Protein AF-A0A946HS59-F1 (afdb_monomer)

Structure (mmCIF, N/CA/C/O backbone):
data_AF-A0A946HS59-F1
#
_entry.id   AF-A0A946HS59-F1
#
loop_
_atom_site.group_PDB
_atom_site.id
_atom_site.type_symbol
_atom_site.label_atom_id
_atom_site.label_alt_id
_atom_site.label_comp_id
_atom_site.label_asym_id
_atom_site.label_entity_id
_atom_site.label_seq_id
_atom_site.pdbx_PDB_ins_code
_atom_site.Cartn_x
_atom_site.Cartn_y
_atom_site.Cartn_z
_atom_site.occupancy
_atom_site.B_iso_or_equiv
_atom_site.auth_seq_id
_atom_site.auth_comp_id
_atom_site.auth_asym_id
_atom_site.auth_atom_id
_atom_site.pdbx_PDB_model_num
ATOM 1 N N . MET A 1 1 ? 14.263 -31.248 54.216 1.00 42.34 1 MET A N 1
ATOM 2 C CA . MET A 1 1 ? 15.676 -30.844 54.073 1.00 42.34 1 MET A CA 1
ATOM 3 C C . MET A 1 1 ? 15.917 -30.507 52.613 1.00 42.34 1 MET A C 1
ATOM 5 O O . MET A 1 1 ? 15.552 -31.289 51.749 1.00 42.34 1 MET A O 1
ATOM 9 N N . THR A 1 2 ? 16.392 -29.285 52.398 1.00 46.72 2 THR A N 1
ATOM 10 C CA . THR A 1 2 ? 16.808 -28.607 51.155 1.00 46.72 2 THR A CA 1
ATOM 11 C C . THR A 1 2 ? 17.956 -29.375 50.464 1.00 46.72 2 THR A C 1
ATOM 13 O O . THR A 1 2 ? 18.619 -30.151 51.140 1.00 46.72 2 THR A O 1
ATOM 16 N N . THR A 1 3 ? 18.242 -29.263 49.161 1.00 50.81 3 THR A N 1
ATOM 17 C CA . THR A 1 3 ? 18.733 -28.046 48.488 1.00 50.81 3 THR A CA 1
ATOM 18 C C . THR A 1 3 ? 18.594 -28.080 46.961 1.00 50.81 3 THR A C 1
ATOM 20 O O . THR A 1 3 ? 18.895 -29.071 46.302 1.00 50.81 3 THR A O 1
ATOM 23 N N . SER A 1 4 ? 18.210 -26.911 46.448 1.00 49.72 4 SER A N 1
ATOM 24 C CA . SER A 1 4 ? 18.310 -26.411 45.076 1.00 49.72 4 SER A CA 1
ATOM 25 C C . SER A 1 4 ? 19.765 -26.317 44.598 1.00 49.72 4 SER A C 1
ATOM 27 O O . SER A 1 4 ? 20.658 -26.081 45.412 1.00 49.72 4 SER A O 1
ATOM 29 N N . SER A 1 5 ? 20.009 -26.437 43.291 1.00 60.94 5 SER A N 1
ATOM 30 C CA . SER A 1 5 ? 21.222 -25.917 42.642 1.00 60.94 5 SER A CA 1
ATOM 31 C C . SER A 1 5 ? 20.942 -25.613 41.169 1.00 60.94 5 SER A C 1
ATOM 33 O O . SER A 1 5 ? 20.854 -26.503 40.330 1.00 60.94 5 SER A O 1
ATOM 35 N N . ASN A 1 6 ? 20.777 -24.321 40.904 1.00 54.38 6 ASN A N 1
ATOM 36 C CA . ASN A 1 6 ? 20.768 -23.682 39.595 1.00 54.38 6 ASN A CA 1
ATOM 37 C C . ASN A 1 6 ? 22.214 -23.251 39.275 1.00 54.38 6 ASN A C 1
ATOM 39 O O . ASN A 1 6 ? 22.818 -22.613 40.141 1.00 54.38 6 ASN A O 1
ATOM 43 N N . PRO A 1 7 ? 22.796 -23.533 38.098 1.00 65.44 7 PRO A N 1
ATOM 44 C CA . PRO A 1 7 ? 24.055 -22.908 37.716 1.00 65.44 7 PRO A CA 1
ATOM 45 C C . PRO A 1 7 ? 23.788 -21.536 37.075 1.00 65.44 7 PRO A C 1
ATOM 47 O O . PRO A 1 7 ? 23.471 -21.425 35.894 1.00 65.44 7 PRO A O 1
ATOM 50 N N . THR A 1 8 ? 23.927 -20.485 37.887 1.00 52.81 8 THR A N 1
ATOM 51 C CA . THR A 1 8 ? 24.240 -19.122 37.431 1.00 52.81 8 THR A CA 1
ATOM 52 C C . THR A 1 8 ? 25.623 -19.160 36.783 1.00 52.81 8 THR A C 1
ATOM 54 O O . THR A 1 8 ? 26.574 -19.615 37.418 1.00 52.81 8 THR A O 1
ATOM 57 N N . SER A 1 9 ? 25.745 -18.706 35.534 1.00 59.50 9 SER A N 1
ATOM 58 C CA . SER A 1 9 ? 27.048 -18.454 34.917 1.00 59.50 9 SER A CA 1
ATOM 59 C C . SER A 1 9 ? 27.278 -16.950 34.870 1.00 59.50 9 SER A C 1
ATOM 61 O O . SER A 1 9 ? 26.630 -16.223 34.121 1.00 59.50 9 SER A O 1
ATOM 63 N N . ASP A 1 10 ? 28.181 -16.541 35.750 1.00 55.97 10 ASP A N 1
ATOM 64 C CA . ASP A 1 10 ? 28.785 -15.227 35.925 1.00 55.97 10 ASP A CA 1
ATOM 65 C C . ASP A 1 10 ? 29.529 -14.800 34.645 1.00 55.97 10 ASP A C 1
ATOM 67 O O . ASP A 1 10 ? 30.360 -15.553 34.131 1.00 55.97 10 ASP A O 1
ATOM 71 N N . ILE A 1 11 ? 29.249 -13.603 34.127 1.00 64.00 11 ILE A N 1
ATOM 72 C CA . ILE A 1 11 ? 30.118 -12.911 33.164 1.00 64.00 11 ILE A CA 1
ATOM 73 C C . ILE A 1 11 ? 30.566 -11.623 33.863 1.00 64.00 11 ILE A C 1
ATOM 75 O O . ILE A 1 11 ? 29.708 -10.878 34.341 1.00 64.00 11 ILE A O 1
ATOM 79 N N . PRO A 1 12 ? 31.881 -11.359 33.962 1.00 56.34 12 PRO A N 1
ATOM 80 C CA . PRO A 1 12 ? 32.400 -10.306 34.819 1.00 56.34 12 PRO A CA 1
ATOM 81 C C . PRO A 1 12 ? 32.079 -8.908 34.287 1.00 56.34 12 PRO A C 1
ATOM 83 O O . PRO A 1 12 ? 32.130 -8.640 33.086 1.00 56.34 12 PRO A O 1
ATOM 86 N N . ALA A 1 13 ? 31.820 -8.007 35.233 1.00 51.28 13 ALA A N 1
ATOM 87 C CA . ALA A 1 13 ? 31.793 -6.569 35.038 1.00 51.28 13 ALA A CA 1
ATOM 88 C C . ALA A 1 13 ? 33.178 -6.049 34.615 1.00 51.28 13 ALA A C 1
ATOM 90 O O . ALA A 1 13 ? 34.180 -6.320 35.278 1.00 51.28 13 ALA A O 1
ATOM 91 N N . THR A 1 14 ? 33.221 -5.245 33.555 1.00 48.94 14 THR A N 1
ATOM 92 C CA . THR A 1 14 ? 34.335 -4.330 33.284 1.00 48.94 14 THR A CA 1
ATOM 93 C C . THR A 1 14 ? 33.801 -2.909 33.344 1.00 48.94 14 THR A C 1
ATOM 95 O O . THR A 1 14 ? 33.125 -2.446 32.427 1.00 48.94 14 THR A O 1
ATOM 98 N N . ASP A 1 15 ? 34.088 -2.263 34.465 1.00 45.16 15 ASP A N 1
ATOM 99 C CA . ASP A 1 15 ? 33.904 -0.844 34.728 1.00 45.16 15 ASP A CA 1
ATOM 100 C C . ASP A 1 15 ? 35.241 -0.136 34.450 1.00 45.16 15 ASP A C 1
ATOM 102 O O . ASP A 1 15 ? 36.274 -0.618 34.921 1.00 45.16 15 ASP A O 1
ATOM 106 N N . ALA A 1 16 ? 35.227 0.936 33.648 1.00 46.03 16 ALA A N 1
ATOM 107 C CA . ALA A 1 16 ? 36.205 2.040 33.642 1.00 46.03 16 ALA A CA 1
ATOM 108 C C . ALA A 1 16 ? 35.944 3.007 32.465 1.00 46.03 16 ALA A C 1
ATOM 110 O O . ALA A 1 16 ? 36.493 2.879 31.372 1.00 46.03 16 ALA A O 1
ATOM 111 N N . THR A 1 17 ? 35.058 3.964 32.722 1.00 47.16 17 THR A N 1
ATOM 112 C CA . THR A 1 17 ? 35.290 5.419 32.656 1.00 47.16 17 THR A CA 1
ATOM 113 C C . THR A 1 17 ? 36.430 5.960 31.773 1.00 47.16 17 THR A C 1
ATOM 115 O O . THR A 1 17 ? 37.603 5.787 32.091 1.00 47.16 17 THR A O 1
ATOM 118 N N . THR A 1 18 ? 36.079 6.820 30.810 1.00 48.34 18 THR A N 1
ATOM 119 C CA . THR A 1 18 ? 36.826 8.060 30.523 1.00 48.34 18 THR A CA 1
ATOM 120 C C . THR A 1 18 ? 35.859 9.201 30.203 1.00 48.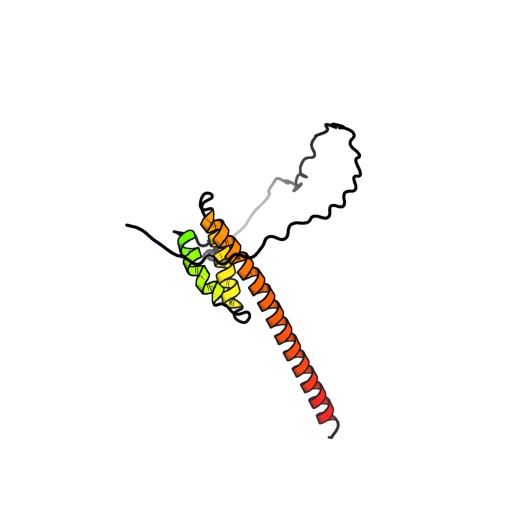34 18 THR A C 1
ATOM 122 O O . THR A 1 18 ? 35.185 9.224 29.176 1.00 48.34 18 THR A O 1
ATOM 125 N N . GLU A 1 19 ? 35.795 10.156 31.131 1.00 44.47 19 GLU A N 1
ATOM 126 C CA . GLU A 1 19 ? 35.240 11.494 30.944 1.00 44.47 19 GLU A CA 1
ATOM 127 C C . GLU A 1 19 ? 36.060 12.277 29.908 1.00 44.47 19 GLU A C 1
ATOM 129 O O . GLU A 1 19 ? 37.289 12.196 29.876 1.00 44.47 19 GLU A O 1
ATOM 134 N N . THR A 1 20 ? 35.412 13.139 29.127 1.00 40.53 20 THR A N 1
ATOM 135 C CA . THR A 1 20 ? 36.026 14.408 28.715 1.00 40.53 20 THR A CA 1
ATOM 136 C C . THR A 1 20 ? 34.943 15.480 28.681 1.00 40.53 20 THR A C 1
ATOM 138 O O . THR A 1 20 ? 34.001 15.418 27.895 1.00 40.53 20 THR A O 1
ATOM 141 N N . LYS A 1 21 ? 35.089 16.437 29.598 1.00 42.16 21 LYS A N 1
ATOM 142 C CA . LYS A 1 21 ? 34.273 17.630 29.806 1.00 42.16 21 LYS A CA 1
ATOM 143 C C . LYS A 1 21 ? 35.003 18.842 29.211 1.00 42.16 21 LYS A C 1
ATOM 145 O O . LYS A 1 21 ? 36.189 19.017 29.472 1.00 42.16 21 LYS A O 1
ATOM 150 N N . ALA A 1 22 ? 34.274 19.681 28.486 1.00 46.94 22 ALA A N 1
ATOM 151 C CA . ALA A 1 22 ? 34.505 21.119 28.303 1.00 46.94 22 ALA A CA 1
ATOM 152 C C . ALA A 1 22 ? 33.104 21.682 27.988 1.00 46.94 22 ALA A C 1
ATOM 154 O O . ALA A 1 22 ? 32.532 21.322 26.966 1.00 46.94 22 ALA A O 1
ATOM 155 N N . ASP A 1 23 ? 32.341 22.235 28.933 1.00 43.72 23 ASP A N 1
ATOM 156 C CA . ASP A 1 23 ? 32.527 23.522 29.624 1.00 43.72 23 ASP A CA 1
ATOM 157 C C . ASP A 1 23 ? 32.734 24.666 28.620 1.00 43.72 23 ASP A C 1
ATOM 159 O O . ASP A 1 23 ? 33.859 24.981 28.245 1.00 43.72 23 ASP A O 1
ATOM 163 N N . ASP A 1 24 ? 31.624 25.255 28.168 1.00 47.69 24 ASP A N 1
ATOM 164 C CA . ASP A 1 24 ? 31.592 26.690 27.910 1.00 47.69 24 ASP A CA 1
ATOM 165 C C . ASP A 1 24 ? 30.257 27.240 28.421 1.00 47.69 24 ASP A C 1
ATOM 167 O O . ASP A 1 24 ? 29.170 26.907 27.939 1.00 47.69 24 ASP A O 1
ATOM 171 N N . ALA A 1 25 ? 30.367 27.997 29.504 1.00 48.03 25 ALA A N 1
ATOM 172 C CA . ALA A 1 25 ? 29.286 28.656 30.198 1.00 48.03 25 ALA A CA 1
ATOM 173 C C . ALA A 1 25 ? 29.197 30.098 29.703 1.00 48.03 25 ALA A C 1
ATOM 175 O O . ALA A 1 25 ? 30.128 30.870 29.911 1.00 48.03 25 ALA A O 1
ATOM 176 N N . LEU A 1 26 ? 28.050 30.485 29.146 1.00 49.47 26 LEU A N 1
ATOM 177 C CA . LEU A 1 26 ? 27.589 31.871 29.165 1.00 49.47 26 LEU A CA 1
ATOM 178 C C . LEU A 1 26 ? 26.091 31.895 29.481 1.00 49.47 26 LEU A C 1
ATOM 180 O O . LEU A 1 26 ? 25.227 31.748 28.621 1.00 49.47 26 LEU A O 1
ATOM 184 N N . GLU A 1 27 ? 25.816 32.061 30.768 1.00 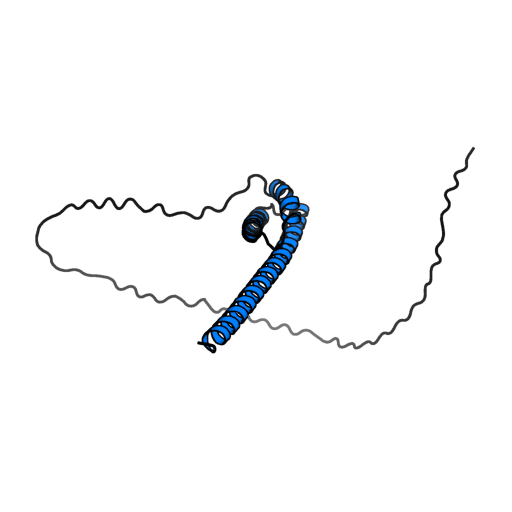45.75 27 GLU A N 1
ATOM 185 C CA . GLU A 1 27 ? 24.607 32.687 31.292 1.00 45.75 27 GLU A CA 1
ATOM 186 C C . GLU A 1 27 ? 24.693 34.201 31.022 1.00 45.75 27 GLU A C 1
ATOM 188 O O . GLU A 1 2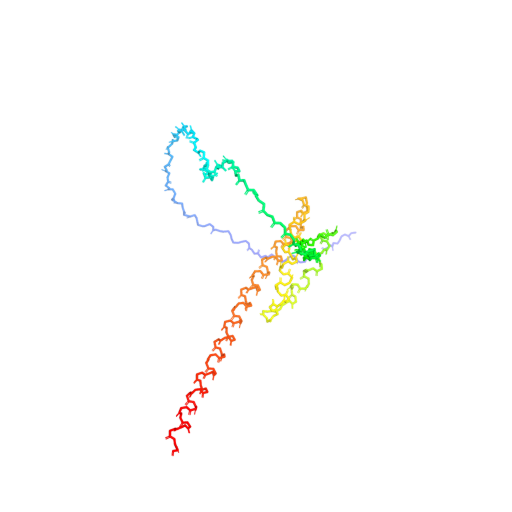7 ? 25.793 34.746 31.108 1.00 45.75 27 GLU A O 1
ATOM 193 N N . ILE A 1 28 ? 23.572 34.859 30.681 1.00 52.56 28 ILE A N 1
ATOM 194 C CA . ILE A 1 28 ? 23.140 36.195 31.163 1.00 52.56 28 ILE A CA 1
ATOM 195 C C . ILE A 1 28 ? 21.864 36.661 30.410 1.00 52.56 28 ILE A C 1
ATOM 197 O O . ILE A 1 28 ? 21.877 36.972 29.222 1.00 52.56 28 ILE A O 1
ATOM 201 N N . THR A 1 29 ? 20.776 36.684 31.191 1.00 44.69 29 THR A N 1
ATOM 202 C CA . THR A 1 29 ? 19.649 37.645 31.288 1.00 44.69 29 THR A CA 1
ATOM 203 C C . THR A 1 29 ? 18.692 37.931 30.121 1.00 44.69 29 THR A C 1
ATOM 205 O O . THR A 1 29 ? 19.009 38.634 29.168 1.00 44.69 29 THR A O 1
ATOM 208 N N . GLU A 1 30 ? 17.448 37.486 30.336 1.00 49.56 30 GLU A N 1
ATOM 209 C CA . GLU A 1 30 ? 16.201 38.275 30.384 1.00 49.56 30 GLU A CA 1
ATOM 210 C C . GLU A 1 30 ? 16.187 39.663 29.707 1.00 49.56 30 GLU A C 1
ATOM 212 O O . GLU A 1 30 ? 16.749 40.635 30.208 1.00 49.56 30 GLU A O 1
ATOM 217 N N . ALA A 1 31 ? 15.394 39.768 28.639 1.00 48.50 31 ALA A N 1
ATOM 218 C CA . ALA A 1 31 ? 14.674 40.985 28.287 1.00 48.50 31 ALA A CA 1
ATOM 219 C C . ALA A 1 31 ? 13.267 40.589 27.818 1.00 48.50 31 ALA A C 1
ATOM 221 O O . ALA A 1 31 ? 13.065 40.078 26.718 1.00 48.50 31 ALA A O 1
ATOM 222 N N . ILE A 1 32 ? 12.303 40.787 28.711 1.00 49.69 32 ILE A N 1
ATOM 223 C CA . ILE A 1 32 ? 10.893 40.966 28.380 1.00 49.69 32 ILE A CA 1
ATOM 224 C C . ILE A 1 32 ? 10.760 42.100 27.355 1.00 49.69 32 ILE A C 1
ATOM 226 O O . ILE A 1 32 ? 11.205 43.215 27.616 1.00 49.69 32 ILE A O 1
ATOM 230 N N . ASP A 1 33 ? 10.106 41.841 26.226 1.00 46.84 33 ASP A N 1
ATOM 231 C CA . ASP A 1 33 ? 9.457 42.913 25.479 1.00 46.84 33 ASP A CA 1
ATOM 232 C C . ASP A 1 33 ? 8.043 42.489 25.099 1.00 46.84 33 ASP A C 1
ATOM 234 O O . ASP A 1 33 ? 7.799 41.461 24.462 1.00 46.84 33 ASP A O 1
ATOM 238 N N . ALA A 1 34 ? 7.106 43.273 25.609 1.00 48.56 34 ALA A N 1
ATOM 239 C CA . ALA A 1 34 ? 5.684 43.113 25.453 1.00 48.56 34 ALA A CA 1
ATOM 240 C C . ALA A 1 34 ? 5.234 44.022 24.313 1.00 48.56 34 ALA A C 1
ATOM 242 O O . ALA A 1 34 ? 5.208 45.238 24.474 1.00 48.56 34 ALA A O 1
ATOM 243 N N . ALA A 1 35 ? 4.803 43.438 23.197 1.00 39.00 35 ALA A N 1
ATOM 244 C CA . ALA A 1 35 ? 3.996 44.145 22.208 1.00 39.00 35 ALA A CA 1
ATOM 245 C C . ALA A 1 35 ? 3.188 43.155 21.351 1.00 39.00 35 ALA A C 1
ATOM 247 O O . ALA A 1 35 ? 3.629 42.695 20.304 1.00 39.00 35 ALA A O 1
ATOM 248 N N . ALA A 1 36 ? 1.970 42.842 21.793 1.00 49.16 36 ALA A N 1
ATOM 249 C CA . ALA A 1 36 ? 0.841 42.759 20.864 1.00 49.16 36 ALA A CA 1
ATOM 250 C C . ALA A 1 36 ? 0.419 44.220 20.580 1.00 49.16 36 ALA A C 1
ATOM 252 O O . ALA A 1 36 ? 0.526 45.029 21.509 1.00 49.16 36 ALA A O 1
ATOM 253 N N . PRO A 1 37 ? -0.055 44.597 19.375 1.00 48.00 37 PRO A N 1
ATOM 254 C CA . PRO A 1 37 ? -1.328 44.058 18.896 1.00 48.00 37 PRO A CA 1
ATOM 255 C C . PRO A 1 37 ? -1.491 43.940 17.359 1.00 48.00 37 PRO A C 1
ATOM 257 O O . PRO A 1 37 ? -0.803 44.582 16.576 1.00 48.00 37 PRO A O 1
ATOM 260 N N . ASP A 1 38 ? -2.466 43.111 16.987 1.00 42.19 38 ASP A N 1
ATOM 261 C CA . ASP A 1 38 ? -3.519 43.410 16.005 1.00 42.19 38 ASP A CA 1
ATOM 262 C C . ASP A 1 38 ? -3.129 43.791 14.561 1.00 42.19 38 ASP A C 1
ATOM 264 O O . ASP A 1 38 ? -2.696 44.901 14.261 1.00 42.19 38 ASP A O 1
ATOM 268 N N . ALA A 1 39 ? -3.400 42.868 13.635 1.00 43.34 39 ALA A N 1
ATOM 269 C CA . ALA A 1 39 ? -3.675 43.196 12.242 1.00 43.34 39 ALA A CA 1
ATOM 270 C C . ALA A 1 39 ? -4.716 42.207 11.693 1.00 43.34 39 ALA A C 1
ATOM 272 O O . ALA A 1 39 ? -4.459 41.012 11.536 1.00 43.34 39 ALA A O 1
ATOM 273 N N . GLU A 1 40 ? -5.911 42.748 11.474 1.00 48.38 40 GLU A N 1
ATOM 274 C CA . GLU A 1 40 ? -7.128 42.128 10.954 1.00 48.38 40 GLU A CA 1
ATOM 275 C C . GLU A 1 40 ? -6.920 41.374 9.619 1.00 48.38 40 GLU A C 1
ATOM 277 O O . GLU A 1 40 ? -6.051 41.739 8.819 1.00 48.38 40 GLU A O 1
ATOM 282 N N . PRO A 1 41 ? -7.732 40.340 9.318 1.00 53.59 41 PRO A N 1
ATOM 283 C CA . PRO A 1 41 ? -7.736 39.721 7.996 1.00 53.59 41 PRO A CA 1
ATOM 284 C C . PRO A 1 41 ? -8.290 40.703 6.943 1.00 53.59 41 PRO A C 1
ATOM 286 O O . PRO A 1 41 ? -9.249 41.422 7.231 1.00 53.59 41 PRO A O 1
ATOM 289 N N . PRO A 1 42 ? -7.756 40.723 5.706 1.00 53.84 42 PRO A N 1
ATOM 290 C CA . PRO A 1 42 ? -8.264 41.604 4.661 1.00 53.84 42 PRO A CA 1
ATOM 291 C C . PRO A 1 42 ? -9.727 41.275 4.339 1.00 53.84 42 PRO A C 1
ATOM 293 O O . PRO A 1 42 ? -10.078 40.139 4.009 1.00 53.84 42 PRO A O 1
ATOM 296 N N . THR A 1 43 ? -10.579 42.293 4.441 1.00 51.06 43 THR A N 1
ATOM 297 C CA . THR A 1 43 ? -11.985 42.259 4.054 1.00 51.06 43 THR A CA 1
ATOM 298 C C . THR A 1 43 ? -12.112 42.118 2.535 1.00 51.06 43 THR A C 1
ATOM 300 O O . THR A 1 43 ? -11.463 42.814 1.756 1.00 51.06 43 THR A O 1
ATOM 303 N N . LEU A 1 44 ? -12.946 41.168 2.113 1.00 43.38 44 LEU A N 1
ATOM 304 C CA . LEU A 1 44 ? -13.322 40.948 0.721 1.00 43.38 44 LEU A CA 1
ATOM 305 C C . LEU A 1 44 ? -14.255 42.074 0.264 1.00 43.38 44 LEU A C 1
ATOM 307 O O . LEU A 1 44 ? -15.409 42.138 0.688 1.00 43.38 44 LEU A O 1
ATOM 311 N N . ASP A 1 45 ? -13.758 42.934 -0.618 1.00 44.12 45 ASP A N 1
ATOM 312 C CA . ASP A 1 45 ? -14.566 43.891 -1.367 1.00 44.12 45 ASP A CA 1
ATOM 313 C C . ASP A 1 45 ? -15.179 43.173 -2.579 1.00 44.12 45 ASP A C 1
ATOM 315 O O . ASP A 1 45 ? -14.524 42.944 -3.598 1.00 44.12 45 ASP A O 1
ATOM 319 N N . VAL A 1 46 ? -16.436 42.749 -2.448 1.00 45.09 46 VAL A N 1
ATOM 320 C CA . VAL A 1 46 ? -17.295 42.487 -3.605 1.00 45.09 46 VAL A CA 1
ATOM 321 C C . VAL A 1 46 ? -18.513 43.381 -3.463 1.00 45.09 46 VAL A C 1
ATOM 323 O O . VAL A 1 46 ? -19.413 43.151 -2.653 1.00 45.09 46 VAL A O 1
ATOM 326 N N . SER A 1 47 ? -18.467 44.438 -4.262 1.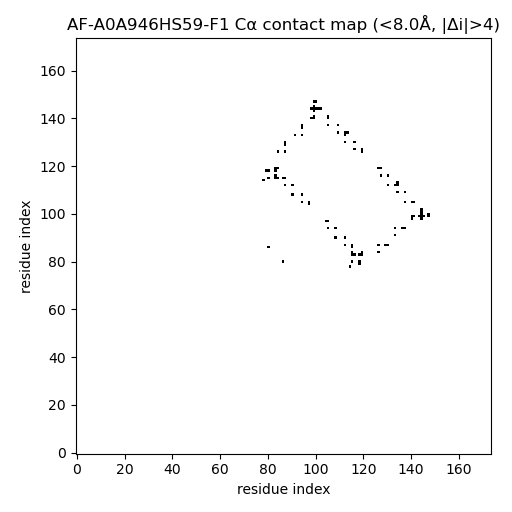00 49.25 47 SER A N 1
ATOM 327 C CA . SER A 1 47 ? -19.455 45.488 -4.429 1.00 49.25 47 SER A CA 1
ATOM 328 C C . SER A 1 47 ? -20.894 44.971 -4.456 1.00 49.25 47 SER A C 1
ATOM 330 O O . SER A 1 47 ? -21.264 44.095 -5.238 1.00 49.25 47 SER A O 1
ATOM 332 N N . THR A 1 48 ? -21.727 45.585 -3.620 1.00 46.38 48 THR A N 1
ATOM 333 C CA . THR A 1 48 ? -23.182 45.530 -3.724 1.00 46.38 48 THR A CA 1
ATOM 334 C C . THR A 1 48 ? -23.635 46.667 -4.635 1.00 46.38 48 THR A C 1
ATOM 336 O O . THR A 1 48 ? -23.561 47.830 -4.251 1.00 46.38 48 THR A O 1
ATOM 339 N N . GLU A 1 49 ? -24.133 46.351 -5.832 1.00 41.34 49 GLU A N 1
ATOM 340 C CA . GLU A 1 49 ? -24.934 47.300 -6.610 1.00 41.34 49 GLU A CA 1
ATOM 341 C C . GLU A 1 49 ? -26.380 46.809 -6.681 1.00 41.34 49 GLU A C 1
ATOM 343 O O . GLU A 1 49 ? -26.679 45.645 -6.952 1.00 41.34 49 GLU A O 1
ATOM 348 N N . LYS A 1 50 ? -27.281 47.725 -6.338 1.00 43.78 50 LYS A N 1
ATOM 349 C CA . LYS A 1 50 ? -28.692 47.521 -6.044 1.00 43.78 50 LYS A CA 1
ATOM 350 C C . LYS A 1 50 ? -29.509 48.438 -6.971 1.00 43.78 50 LYS A C 1
ATOM 352 O O . LYS A 1 50 ? -29.409 49.645 -6.802 1.00 43.78 50 LYS A O 1
ATOM 357 N N . VAL A 1 51 ? -30.423 47.837 -7.764 1.00 37.56 51 VAL A N 1
ATOM 358 C CA . VAL A 1 51 ? -31.789 48.336 -8.145 1.00 37.56 51 VAL A CA 1
ATOM 359 C C . VAL A 1 51 ? -31.786 49.436 -9.246 1.00 37.56 51 VAL A C 1
ATOM 361 O O . VAL A 1 51 ? -30.884 50.251 -9.271 1.00 37.56 51 VAL A O 1
ATOM 364 N N . VAL A 1 52 ? -32.672 49.538 -10.259 1.00 36.38 52 VAL A N 1
ATOM 365 C CA . VAL A 1 52 ? -34.134 49.338 -10.437 1.00 36.38 52 VAL A CA 1
ATOM 366 C C . VAL A 1 52 ? -34.465 49.063 -11.930 1.00 36.38 52 VAL A C 1
ATOM 368 O O . VAL A 1 52 ? -33.717 49.452 -12.817 1.00 36.38 52 VAL A O 1
ATOM 371 N N . ALA A 1 53 ? -35.628 48.437 -12.146 1.00 40.59 53 ALA A N 1
ATOM 372 C CA . ALA A 1 53 ? -36.428 48.168 -13.352 1.00 40.59 53 ALA A CA 1
ATOM 373 C C . ALA A 1 53 ? -36.566 49.253 -14.450 1.00 40.59 53 ALA A C 1
ATOM 375 O O . ALA A 1 53 ? -36.430 50.431 -14.154 1.00 40.59 53 ALA A O 1
ATOM 376 N N . GLU A 1 54 ? -37.001 48.844 -15.663 1.00 33.09 54 GLU A N 1
ATOM 377 C CA . GLU A 1 54 ? -38.332 49.190 -16.226 1.00 33.09 54 GLU A CA 1
ATOM 378 C C . GLU A 1 54 ? -38.660 48.465 -17.568 1.00 33.09 54 GLU A C 1
ATOM 380 O O . GLU A 1 54 ? -37.801 48.293 -18.426 1.00 33.09 54 GLU A O 1
ATOM 385 N N . SER A 1 55 ? -39.952 48.134 -17.737 1.00 38.69 55 SER A N 1
ATOM 386 C CA . SER A 1 55 ? -40.737 47.911 -18.976 1.00 38.69 55 SER A CA 1
ATOM 387 C C . SER A 1 55 ? -40.740 46.555 -19.723 1.00 38.69 55 SER A C 1
ATOM 389 O O . SER A 1 55 ? -39.831 46.191 -20.460 1.00 38.69 55 SER A O 1
ATOM 391 N N . ALA A 1 56 ? -41.886 45.864 -19.598 1.00 38.88 56 ALA A N 1
ATOM 392 C CA . ALA A 1 56 ? -42.449 44.819 -20.482 1.00 38.88 56 ALA A CA 1
ATOM 393 C C . ALA A 1 56 ? -43.204 45.481 -21.684 1.00 38.88 56 ALA A C 1
ATOM 395 O O . ALA A 1 56 ? -43.249 46.713 -21.676 1.00 38.88 56 ALA A O 1
ATOM 396 N N . PRO A 1 57 ? -43.868 44.794 -22.665 1.00 53.34 57 PRO A N 1
ATOM 397 C CA . PRO A 1 57 ? -44.366 43.393 -22.727 1.00 53.34 57 PRO A CA 1
ATOM 398 C C . PRO A 1 57 ? -44.066 42.658 -24.078 1.00 53.34 57 PRO A C 1
ATOM 400 O O . PRO A 1 57 ? -43.614 43.276 -25.032 1.00 53.34 57 PRO A O 1
ATOM 403 N N . THR A 1 58 ? -44.267 41.343 -24.296 1.00 33.66 58 THR A N 1
ATOM 404 C CA . THR A 1 58 ? -45.532 40.710 -24.772 1.00 33.66 58 THR A CA 1
ATOM 405 C C . THR A 1 58 ? -45.236 39.275 -25.312 1.00 33.66 58 THR A C 1
ATOM 407 O O . THR A 1 58 ? -44.493 39.139 -26.273 1.00 33.66 58 THR A O 1
ATOM 410 N N . VAL A 1 59 ? -45.868 38.247 -24.713 1.00 33.78 59 VAL A N 1
ATOM 411 C CA . VAL A 1 59 ? -46.583 37.071 -25.308 1.00 33.78 59 VAL A CA 1
ATOM 412 C C . VAL A 1 59 ? -45.853 35.832 -25.913 1.00 33.78 59 VAL A C 1
ATOM 414 O O . VAL A 1 59 ? -45.155 35.890 -26.918 1.00 33.78 59 VAL A O 1
ATOM 417 N N . THR A 1 60 ? -46.290 34.676 -25.367 1.00 35.47 60 THR A N 1
ATOM 418 C CA . THR A 1 60 ? -46.484 33.290 -25.898 1.00 35.47 60 THR A CA 1
ATOM 419 C C . THR A 1 60 ? -45.378 32.226 -25.877 1.00 35.47 60 THR A C 1
ATOM 421 O O . THR A 1 60 ? -44.352 32.392 -26.515 1.00 35.47 60 THR A O 1
ATOM 424 N N . GLN A 1 61 ? -45.775 31.069 -25.302 1.00 36.66 61 GLN A N 1
ATOM 425 C CA . GLN A 1 61 ? -45.372 29.662 -25.544 1.00 36.66 61 GLN A CA 1
ATOM 426 C C . GLN A 1 61 ? -43.875 29.319 -25.394 1.00 36.66 61 GLN A C 1
ATOM 428 O O . GLN A 1 61 ? -43.024 29.933 -26.007 1.00 36.66 61 GLN A O 1
ATOM 433 N N . ALA A 1 62 ? -43.450 28.307 -24.641 1.00 38.38 62 ALA A N 1
ATOM 434 C CA . ALA A 1 62 ? -44.089 27.046 -24.298 1.00 38.38 62 ALA A CA 1
ATOM 435 C C . ALA A 1 62 ? -43.652 26.604 -22.894 1.00 38.38 62 ALA A C 1
ATOM 437 O O . ALA A 1 62 ? -42.497 26.788 -22.509 1.00 38.38 62 ALA A O 1
ATOM 438 N N . GLU A 1 63 ? -44.571 25.987 -22.151 1.00 45.69 63 GLU A N 1
ATOM 439 C CA . GLU A 1 63 ? -44.234 25.166 -20.988 1.00 45.69 63 GLU A CA 1
ATOM 440 C C . GLU A 1 63 ? -43.416 23.960 -21.464 1.00 45.69 63 GLU A C 1
ATOM 442 O O . GLU A 1 63 ? -43.954 22.903 -21.783 1.00 45.69 63 GLU A O 1
ATOM 447 N N . SER A 1 64 ? -42.099 24.123 -21.539 1.00 42.44 64 SER A N 1
ATOM 448 C CA . SER A 1 64 ? -41.187 22.993 -21.468 1.00 42.44 64 SER A CA 1
ATOM 449 C C . SER A 1 64 ? -40.876 22.806 -19.991 1.00 42.44 64 SER A C 1
ATOM 451 O O . SER A 1 64 ? -40.002 23.467 -19.432 1.00 42.44 64 SER A O 1
ATOM 453 N N . LEU A 1 65 ? -41.653 21.948 -19.329 1.00 50.62 65 LEU A N 1
ATOM 454 C CA . LEU A 1 65 ? -41.236 21.340 -18.073 1.00 50.62 65 LEU A CA 1
ATOM 455 C C . LEU A 1 65 ? -40.030 20.449 -18.394 1.00 50.62 65 LEU A C 1
ATOM 457 O O . LEU A 1 65 ? -40.149 19.228 -18.484 1.00 50.62 65 LEU A O 1
ATOM 461 N N . GLU A 1 66 ? -38.854 21.056 -18.563 1.00 47.00 66 GLU A N 1
ATOM 462 C CA . GLU A 1 66 ? -37.617 20.387 -18.190 1.00 47.00 66 GLU A CA 1
ATOM 463 C C . GLU A 1 66 ? -37.732 20.156 -16.686 1.00 47.00 66 GLU A C 1
ATOM 465 O O . GLU A 1 66 ? -37.351 20.976 -15.850 1.00 47.00 66 GLU A O 1
ATOM 470 N N . SER A 1 67 ? -38.332 19.017 -16.338 1.00 45.78 67 SER A N 1
ATOM 471 C CA . SER A 1 67 ? -38.028 18.324 -15.103 1.00 45.78 67 SER A CA 1
ATOM 472 C C . SER A 1 67 ? -36.541 18.000 -15.185 1.00 45.78 67 SER A C 1
ATOM 474 O O . SER A 1 67 ? -36.134 16.917 -15.599 1.00 45.78 67 SER A O 1
ATOM 476 N N . SER A 1 68 ? -35.725 19.002 -14.860 1.00 50.88 68 SER A N 1
ATOM 477 C CA . SER A 1 68 ? -34.350 18.815 -14.455 1.00 50.88 68 SER A CA 1
ATOM 478 C C . SER A 1 68 ? -34.454 18.029 -13.160 1.00 50.88 68 SER A C 1
ATOM 480 O O . SER A 1 68 ? -34.614 18.586 -12.073 1.00 50.88 68 SER A O 1
ATOM 482 N N . ALA A 1 69 ? -34.536 16.704 -13.301 1.00 61.34 69 ALA A N 1
ATOM 483 C CA . ALA A 1 69 ? -34.280 15.806 -12.201 1.00 61.34 69 ALA A CA 1
ATOM 484 C C . ALA A 1 69 ? -32.923 16.258 -11.659 1.00 61.34 69 ALA A C 1
ATOM 486 O O . ALA A 1 69 ? -31.962 16.257 -12.434 1.00 61.34 69 ALA A O 1
ATOM 487 N N . PRO A 1 70 ? -32.845 16.732 -10.403 1.00 60.72 70 PRO A N 1
ATOM 488 C CA . PRO A 1 70 ? -31.570 17.145 -9.857 1.00 60.72 70 PRO A CA 1
ATOM 489 C C . PRO A 1 70 ? -30.639 15.950 -10.019 1.00 60.72 70 PRO A C 1
ATOM 491 O O . PRO A 1 70 ? -30.949 14.855 -9.536 1.00 60.72 70 PRO A O 1
ATOM 494 N N . GLU A 1 71 ? -29.550 16.133 -10.772 1.00 61.22 71 GLU A N 1
ATOM 495 C CA . GLU A 1 71 ? -28.489 15.138 -10.806 1.00 61.22 71 GLU A CA 1
ATOM 496 C C . GLU A 1 71 ? -28.186 14.792 -9.349 1.00 61.22 71 GLU A C 1
ATOM 498 O O . GLU A 1 71 ? -28.063 15.716 -8.535 1.00 61.22 71 GLU A O 1
ATOM 503 N N . PRO A 1 72 ? -28.145 13.502 -8.968 1.00 60.88 72 PRO A N 1
ATOM 504 C CA . PRO A 1 72 ? -27.887 13.150 -7.589 1.00 60.88 72 PRO A CA 1
ATOM 505 C C . PRO A 1 72 ? -26.535 13.752 -7.230 1.00 60.88 72 PRO A C 1
ATOM 507 O O . PRO A 1 72 ? -25.492 13.301 -7.712 1.00 60.88 72 PRO A O 1
ATOM 510 N N . VAL A 1 73 ? -26.571 14.802 -6.408 1.00 64.31 73 VAL A N 1
ATOM 511 C CA . VAL A 1 73 ? -25.391 15.371 -5.783 1.00 64.31 73 VAL A CA 1
ATOM 512 C C . VAL A 1 73 ? -24.801 14.205 -5.015 1.00 64.31 73 VAL A C 1
ATOM 514 O O . VAL A 1 73 ? -25.371 13.747 -4.027 1.00 64.31 73 VAL A O 1
ATOM 517 N N . ARG A 1 74 ? -23.720 13.627 -5.545 1.00 64.06 74 ARG A N 1
ATOM 518 C CA . ARG A 1 74 ? -22.991 12.562 -4.866 1.00 64.06 74 ARG A CA 1
ATOM 519 C C . ARG A 1 74 ? -22.337 13.209 -3.655 1.00 64.06 74 ARG A C 1
ATOM 521 O O . ARG A 1 74 ? -21.184 13.628 -3.727 1.00 64.06 74 ARG A O 1
ATOM 528 N N . GLU A 1 75 ? -23.089 13.355 -2.571 1.00 68.31 75 GLU A N 1
ATOM 529 C CA . GLU A 1 75 ? -22.532 13.737 -1.286 1.00 68.31 75 GLU A CA 1
ATOM 530 C C . GLU A 1 75 ? -21.438 12.718 -0.962 1.00 68.31 75 GLU A C 1
ATOM 532 O O . GLU A 1 75 ? -21.682 11.512 -0.884 1.00 68.31 75 GLU A O 1
ATOM 537 N N . LYS A 1 76 ? -20.191 13.191 -0.859 1.00 70.12 76 LYS A N 1
ATOM 538 C CA . LYS A 1 76 ? -19.071 12.367 -0.404 1.00 70.12 76 LYS A CA 1
ATOM 539 C C . LYS A 1 76 ? -19.285 12.077 1.077 1.00 70.12 76 LYS A C 1
ATOM 541 O O . LYS A 1 76 ? -18.771 12.789 1.934 1.00 70.12 76 LYS A O 1
ATOM 546 N N . THR A 1 77 ? -20.041 11.031 1.378 1.00 73.56 77 THR A N 1
ATOM 547 C CA . THR A 1 77 ? -20.173 10.528 2.741 1.00 73.56 77 THR A CA 1
ATOM 548 C C . THR A 1 77 ? -18.912 9.741 3.087 1.00 73.56 77 THR A C 1
ATOM 550 O O . THR A 1 77 ? -18.603 8.740 2.435 1.00 73.56 77 THR A O 1
ATOM 553 N N . GLN A 1 78 ? -18.154 10.204 4.081 1.00 80.75 78 GLN A N 1
ATOM 554 C CA . GLN A 1 78 ? -17.039 9.433 4.631 1.00 80.75 78 GLN A CA 1
ATOM 555 C C . GLN A 1 78 ? -17.580 8.205 5.384 1.00 80.75 78 GLN A C 1
ATOM 557 O O . GLN A 1 78 ? -18.640 8.299 6.007 1.00 80.75 78 GLN A O 1
ATOM 562 N N . PRO A 1 79 ? -16.890 7.051 5.334 1.00 87.44 79 PRO A N 1
ATOM 563 C CA . PRO A 1 79 ? -17.307 5.873 6.084 1.00 87.44 79 PRO A CA 1
ATOM 564 C C . PRO A 1 79 ? -17.160 6.126 7.588 1.00 87.44 79 PRO A C 1
ATOM 566 O O . PRO A 1 79 ? -16.120 6.605 8.034 1.00 87.44 79 PRO A O 1
ATOM 569 N N . VAL A 1 80 ? -18.178 5.769 8.369 1.00 93.00 80 VAL A N 1
ATOM 570 C CA . VAL A 1 80 ? -18.136 5.790 9.839 1.00 93.00 80 VAL A CA 1
ATOM 571 C C . VAL A 1 80 ? -18.033 4.351 10.335 1.00 93.00 80 VAL A C 1
ATOM 573 O O . VAL A 1 80 ? -18.872 3.518 9.991 1.00 93.00 80 VAL A O 1
ATOM 576 N N . TYR A 1 81 ? -17.000 4.053 11.118 1.00 94.00 81 TYR A N 1
ATOM 577 C CA . TYR A 1 81 ? -16.740 2.723 11.659 1.00 94.00 81 TYR A CA 1
ATOM 578 C C . TYR A 1 81 ? -17.388 2.582 13.034 1.00 94.00 81 TYR A C 1
ATOM 580 O O . TYR A 1 81 ? -17.184 3.415 13.914 1.00 94.00 81 TYR A O 1
ATOM 588 N N . ALA A 1 82 ? -18.161 1.510 13.221 1.00 93.12 82 ALA A N 1
ATOM 589 C CA . ALA A 1 82 ? -18.843 1.239 14.486 1.00 93.12 82 ALA A CA 1
ATOM 590 C C . ALA A 1 82 ? -17.859 0.933 15.629 1.00 93.12 82 ALA A C 1
ATOM 592 O O . ALA A 1 82 ? -18.098 1.334 16.764 1.00 93.12 82 ALA A O 1
ATOM 593 N N . ASP A 1 83 ? -16.753 0.252 15.317 1.00 95.12 83 ASP A N 1
ATOM 594 C CA . ASP A 1 83 ? -15.655 -0.022 16.246 1.00 95.12 83 ASP A CA 1
ATOM 595 C C . ASP A 1 83 ? -14.302 0.183 15.537 1.00 95.12 83 ASP A C 1
ATOM 597 O O . ASP A 1 83 ? -13.746 -0.752 14.953 1.00 95.12 83 ASP A O 1
ATOM 601 N N . PRO A 1 84 ? -13.755 1.412 15.556 1.00 95.56 84 PRO A N 1
ATOM 602 C CA . PRO A 1 84 ? -12.472 1.719 14.924 1.00 95.56 84 PRO A CA 1
ATOM 603 C C . PRO A 1 84 ? -11.309 0.858 15.454 1.00 95.56 84 PRO A C 1
ATOM 605 O O . PRO A 1 84 ? -10.370 0.552 14.716 1.00 95.56 84 PRO A O 1
ATOM 608 N N . SER A 1 85 ? -11.370 0.428 16.715 1.00 95.06 85 SER A N 1
ATOM 609 C CA . SER A 1 85 ? -10.326 -0.371 17.361 1.00 95.06 85 SER A CA 1
ATOM 610 C C . SER A 1 85 ? -10.301 -1.811 16.844 1.00 95.06 85 SER A C 1
ATOM 612 O O . SER A 1 85 ? -9.232 -2.353 16.533 1.00 95.06 85 SER A O 1
ATOM 614 N N . ALA A 1 86 ? -11.472 -2.432 16.685 1.00 95.94 86 ALA A N 1
ATOM 615 C CA . ALA A 1 86 ? -11.583 -3.749 16.058 1.00 95.94 86 ALA A CA 1
ATOM 616 C C . ALA A 1 86 ? -11.113 -3.712 14.595 1.00 95.94 86 ALA A C 1
ATOM 618 O O . ALA A 1 86 ? -10.381 -4.598 14.145 1.00 95.94 86 ALA A O 1
ATOM 619 N N . GLU A 1 87 ? -11.460 -2.647 13.873 1.00 97.19 87 GLU A N 1
ATOM 620 C CA . GLU A 1 87 ? -11.072 -2.453 12.476 1.00 97.19 87 GLU A CA 1
ATOM 621 C C . GLU A 1 87 ? -9.550 -2.345 12.294 1.00 97.19 87 GLU A C 1
ATOM 623 O O . GLU A 1 87 ? -8.998 -2.937 11.363 1.00 97.19 87 GLU A O 1
ATOM 628 N N . LEU A 1 88 ? -8.832 -1.687 13.216 1.00 96.62 88 LEU A N 1
ATOM 629 C CA . LEU A 1 88 ? -7.361 -1.699 13.217 1.00 96.62 88 LEU A CA 1
ATOM 630 C C . LEU A 1 88 ? -6.779 -3.111 13.332 1.00 96.62 88 LEU A C 1
ATOM 632 O O . LEU A 1 88 ? -5.748 -3.408 12.728 1.00 96.62 88 LEU A O 1
ATOM 636 N N . SER A 1 89 ? -7.417 -3.980 14.113 1.00 96.44 89 SER A N 1
ATOM 637 C CA . SER A 1 89 ? -6.954 -5.358 14.297 1.00 96.44 89 SER A CA 1
ATOM 638 C C . SER A 1 89 ? -7.206 -6.230 13.070 1.00 96.44 89 SER A C 1
ATOM 640 O O . SER A 1 89 ? -6.431 -7.143 12.810 1.00 96.44 89 SER A O 1
ATOM 642 N N . ILE A 1 90 ? -8.228 -5.908 12.274 1.00 97.50 90 ILE A N 1
ATOM 643 C CA . ILE A 1 90 ? -8.443 -6.514 10.955 1.00 97.50 90 ILE A CA 1
ATOM 644 C C . ILE A 1 90 ? -7.399 -6.001 9.955 1.00 97.50 90 ILE A C 1
ATOM 646 O O . ILE A 1 90 ? -6.894 -6.773 9.141 1.00 97.50 90 ILE A O 1
ATOM 650 N N . LEU A 1 91 ? -7.067 -4.705 10.002 1.00 97.62 91 LEU A N 1
ATOM 651 C CA . LEU A 1 91 ? -6.109 -4.099 9.078 1.00 97.62 91 LEU A CA 1
ATOM 652 C C . LEU A 1 91 ? -4.681 -4.601 9.261 1.00 97.62 91 LEU A C 1
ATOM 654 O O . LEU A 1 91 ? -3.983 -4.771 8.270 1.00 97.62 91 LEU A O 1
ATOM 658 N N . GLU A 1 92 ? -4.236 -4.824 10.493 1.00 97.44 92 GLU A N 1
ATOM 659 C CA . GLU A 1 92 ? -2.856 -5.214 10.790 1.00 97.44 92 GLU A CA 1
ATOM 660 C C . GLU A 1 92 ? -2.329 -6.386 9.936 1.00 97.44 92 GLU A C 1
ATOM 662 O O . GLU A 1 92 ? -1.352 -6.180 9.209 1.00 97.44 92 GLU A O 1
ATOM 667 N N . PRO A 1 93 ? -2.956 -7.579 9.933 1.00 98.00 93 PRO A N 1
ATOM 668 C CA . PRO A 1 93 ? -2.475 -8.693 9.119 1.00 98.00 93 PRO A CA 1
ATOM 669 C C . PRO A 1 93 ? -2.606 -8.425 7.614 1.00 98.00 93 PRO A C 1
ATOM 671 O O . PRO A 1 93 ? -1.791 -8.912 6.834 1.00 98.00 93 PRO A O 1
ATOM 674 N N . LEU A 1 94 ? -3.602 -7.637 7.190 1.00 98.19 94 LEU A N 1
ATOM 675 C CA . LEU A 1 94 ? -3.769 -7.276 5.782 1.00 98.19 94 LEU A CA 1
ATOM 676 C C . LEU A 1 94 ? -2.618 -6.393 5.304 1.00 98.19 94 LEU A C 1
ATOM 678 O O . LEU A 1 94 ? -2.068 -6.651 4.241 1.00 98.19 94 LEU A O 1
ATOM 682 N N . ILE A 1 95 ? -2.231 -5.394 6.100 1.00 97.69 95 ILE A N 1
ATOM 683 C CA . ILE A 1 95 ? -1.124 -4.483 5.794 1.00 97.69 95 ILE A CA 1
ATOM 684 C C . ILE A 1 95 ? 0.209 -5.236 5.802 1.00 97.69 95 ILE A C 1
ATOM 686 O O . ILE A 1 95 ? 1.009 -5.049 4.890 1.00 97.69 95 ILE A O 1
ATOM 690 N N . GLN A 1 96 ? 0.432 -6.120 6.779 1.00 96.81 96 GLN A N 1
ATOM 691 C CA . GLN A 1 96 ? 1.655 -6.929 6.861 1.00 96.81 96 GLN A CA 1
ATOM 692 C C . GLN A 1 96 ? 1.829 -7.892 5.676 1.00 96.81 96 GLN A C 1
ATOM 694 O O . GLN A 1 96 ? 2.955 -8.233 5.327 1.00 96.81 96 GLN A O 1
ATOM 699 N N . ALA A 1 97 ? 0.732 -8.330 5.053 1.00 97.81 97 ALA A N 1
ATOM 700 C CA . ALA A 1 97 ? 0.765 -9.220 3.894 1.00 97.81 97 ALA A CA 1
ATOM 701 C C . ALA A 1 97 ? 0.944 -8.488 2.552 1.00 97.81 97 ALA A C 1
ATOM 703 O O . ALA A 1 97 ? 1.131 -9.146 1.524 1.00 97.81 97 ALA A O 1
ATOM 704 N N . LEU A 1 98 ? 0.853 -7.154 2.527 1.00 97.88 98 LEU A N 1
ATOM 705 C CA . LEU A 1 98 ? 0.962 -6.400 1.284 1.00 97.88 98 LEU A CA 1
ATOM 706 C C . LEU A 1 98 ? 2.379 -6.429 0.719 1.00 97.88 98 LEU A C 1
ATOM 708 O O . LEU A 1 98 ? 3.383 -6.427 1.427 1.00 97.88 98 LEU A O 1
ATOM 712 N N . THR A 1 99 ? 2.439 -6.357 -0.604 1.00 97.75 99 THR A N 1
ATOM 713 C CA . THR A 1 99 ? 3.677 -6.220 -1.361 1.00 97.75 99 THR A CA 1
ATOM 714 C C . THR A 1 99 ? 3.691 -4.909 -2.144 1.00 97.75 99 THR A C 1
ATOM 716 O O . THR A 1 99 ? 2.630 -4.422 -2.550 1.00 97.75 99 THR A O 1
ATOM 719 N N . PRO A 1 100 ? 4.877 -4.370 -2.481 1.00 97.50 100 PRO A N 1
ATOM 720 C 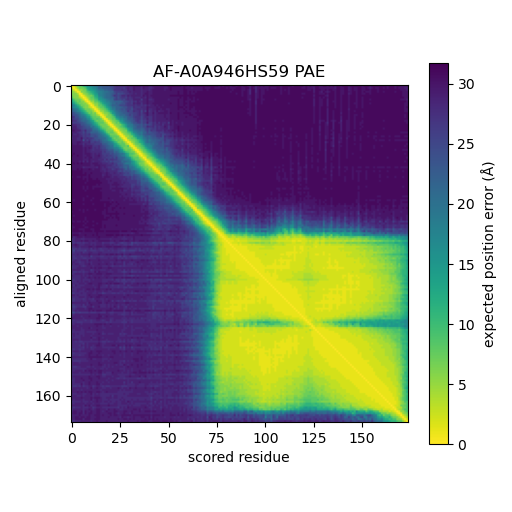CA . PRO A 1 100 ? 5.003 -3.140 -3.265 1.00 97.50 100 PRO A CA 1
ATOM 721 C C . PRO A 1 100 ? 4.377 -3.181 -4.664 1.00 97.50 100 PRO A C 1
ATOM 723 O O . PRO A 1 100 ? 4.363 -2.164 -5.342 1.00 97.50 100 PRO A O 1
ATOM 726 N N . LYS A 1 101 ? 3.880 -4.326 -5.145 1.00 97.88 101 LYS A N 1
ATOM 727 C CA . LYS A 1 101 ? 3.234 -4.445 -6.464 1.00 97.88 101 LYS A CA 1
ATOM 728 C C . LYS A 1 101 ? 1.726 -4.173 -6.422 1.00 97.88 101 LYS A C 1
ATOM 730 O O . LYS A 1 101 ? 1.111 -3.978 -7.464 1.00 97.88 101 LYS A O 1
ATOM 735 N N . GLN A 1 102 ? 1.130 -4.170 -5.233 1.00 98.06 102 GLN A N 1
ATOM 736 C CA . GLN A 1 102 ? -0.319 -4.132 -5.021 1.00 98.06 102 GLN A CA 1
ATOM 737 C C . GLN A 1 102 ? -0.827 -2.695 -4.828 1.00 98.06 102 GLN A C 1
ATOM 739 O O . GLN A 1 102 ? -1.344 -2.336 -3.774 1.00 98.06 102 GLN A O 1
ATOM 744 N N . THR A 1 103 ? -0.635 -1.836 -5.836 1.00 97.50 103 THR A N 1
ATOM 745 C CA . THR A 1 103 ? -0.933 -0.391 -5.750 1.00 97.50 103 THR A CA 1
ATOM 746 C C . THR A 1 103 ? -2.373 -0.100 -5.317 1.00 97.50 103 THR A C 1
ATOM 748 O O . THR A 1 103 ? -2.615 0.792 -4.504 1.00 97.50 103 THR A O 1
ATOM 751 N N . THR A 1 104 ? -3.344 -0.844 -5.849 1.00 97.81 104 THR A N 1
ATOM 752 C CA . THR A 1 104 ? -4.765 -0.642 -5.539 1.00 97.81 104 THR A CA 1
ATOM 753 C C . THR A 1 104 ? -5.057 -0.956 -4.077 1.00 97.81 104 THR A C 1
ATOM 755 O O . THR A 1 104 ? -5.698 -0.166 -3.383 1.00 97.81 104 THR A O 1
ATOM 758 N N . GLU A 1 105 ? -4.545 -2.082 -3.588 1.00 98.25 105 GLU A N 1
ATOM 759 C CA . GLU A 1 105 ? -4.736 -2.538 -2.219 1.00 98.25 105 GLU A CA 1
ATOM 760 C C . GLU A 1 105 ? -4.044 -1.593 -1.235 1.00 98.25 105 GLU A C 1
ATOM 762 O O . GLU A 1 105 ? -4.684 -1.168 -0.275 1.00 98.25 105 GLU A O 1
ATOM 767 N N . ILE A 1 106 ? -2.804 -1.180 -1.525 1.00 98.31 106 ILE A N 1
ATOM 768 C CA . ILE A 1 106 ? -2.056 -0.179 -0.747 1.00 98.31 106 ILE A CA 1
ATOM 769 C C . ILE A 1 106 ? -2.882 1.099 -0.582 1.00 98.31 106 ILE A C 1
ATOM 771 O O . ILE A 1 106 ? -3.093 1.561 0.537 1.00 98.31 106 ILE A O 1
ATOM 775 N N . ASN A 1 107 ? -3.418 1.642 -1.678 1.00 97.44 107 ASN A N 1
ATOM 776 C CA . ASN A 1 107 ? -4.220 2.865 -1.630 1.00 97.44 107 ASN A CA 1
ATOM 777 C C . ASN A 1 107 ? -5.523 2.669 -0.847 1.00 97.44 107 ASN A C 1
ATOM 779 O O . ASN A 1 107 ? -5.897 3.508 -0.026 1.00 97.44 107 ASN A O 1
ATOM 783 N N . SER A 1 108 ? -6.222 1.557 -1.077 1.00 97.31 108 SER A N 1
ATOM 784 C CA . SER A 1 108 ? -7.491 1.276 -0.403 1.00 97.31 108 SER A CA 1
ATOM 785 C C . SER A 1 108 ? -7.320 1.087 1.110 1.00 97.31 108 SER A C 1
ATOM 787 O O . SER A 1 108 ? -8.065 1.678 1.895 1.00 97.31 108 SER A O 1
ATOM 789 N N . LEU A 1 109 ? -6.304 0.327 1.532 1.00 97.88 109 LEU A N 1
ATOM 790 C CA . LEU A 1 109 ? -6.018 0.050 2.936 1.00 97.88 109 LEU A CA 1
ATOM 791 C C . LEU A 1 109 ? -5.390 1.261 3.624 1.00 97.88 109 LEU A C 1
ATOM 793 O O . LEU A 1 109 ? -5.730 1.531 4.772 1.00 97.88 109 LEU A O 1
ATOM 797 N N . GLY A 1 110 ? -4.557 2.036 2.924 1.00 97.31 110 GLY A N 1
ATOM 798 C CA . GLY A 1 110 ? -4.032 3.307 3.420 1.00 97.31 110 GLY A CA 1
ATOM 799 C C . GLY A 1 110 ? -5.140 4.321 3.704 1.00 97.31 110 GLY A C 1
ATOM 800 O O . GLY A 1 110 ? -5.176 4.905 4.787 1.00 97.31 110 GLY A O 1
ATOM 801 N N . ASN A 1 111 ? -6.105 4.465 2.789 1.00 97.06 111 ASN A N 1
ATOM 802 C CA . ASN A 1 111 ? -7.274 5.321 3.003 1.00 97.06 111 ASN A CA 1
ATOM 803 C C . ASN A 1 111 ? -8.124 4.828 4.181 1.00 97.06 111 ASN A C 1
ATOM 805 O O . ASN A 1 111 ? -8.465 5.610 5.066 1.00 97.06 111 ASN A O 1
ATOM 809 N N . ARG A 1 112 ? -8.422 3.524 4.231 1.00 97.31 112 ARG A N 1
ATOM 810 C CA . ARG A 1 112 ? -9.187 2.920 5.331 1.00 97.31 112 ARG A CA 1
ATOM 811 C C . ARG A 1 112 ? -8.505 3.134 6.683 1.00 97.31 112 ARG A C 1
ATOM 813 O O . ARG A 1 112 ? -9.167 3.547 7.630 1.00 97.31 112 ARG A O 1
ATOM 820 N N . LEU A 1 113 ? -7.191 2.925 6.761 1.00 97.62 113 LEU A N 1
ATOM 821 C CA . LEU A 1 113 ? -6.396 3.180 7.961 1.00 97.62 113 LEU A CA 1
ATOM 822 C C . LEU A 1 113 ? -6.446 4.654 8.375 1.00 97.62 113 LEU A C 1
ATOM 824 O O . LEU A 1 113 ? -6.595 4.956 9.558 1.00 97.62 113 LEU A O 1
ATOM 828 N N . GLY A 1 114 ? -6.326 5.569 7.411 1.00 96.69 114 GLY A N 1
ATOM 829 C CA . GLY A 1 114 ? -6.430 7.006 7.650 1.00 96.69 114 GLY A CA 1
ATOM 830 C C . GLY A 1 114 ? -7.770 7.397 8.272 1.00 96.69 114 GLY A C 1
ATOM 831 O O . GLY A 1 114 ? -7.788 8.141 9.249 1.00 96.69 114 GLY A O 1
ATOM 832 N N . GLU A 1 115 ? -8.876 6.858 7.758 1.00 97.06 115 GLU A N 1
ATOM 833 C CA . GLU A 1 115 ? -10.213 7.124 8.301 1.00 97.06 115 GLU 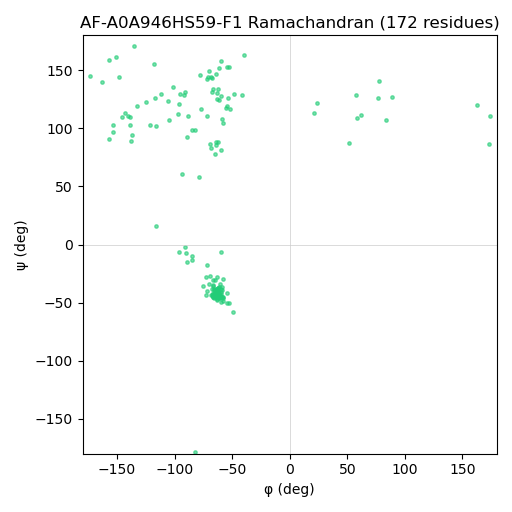A CA 1
ATOM 834 C C . GLU A 1 115 ? -10.421 6.513 9.690 1.00 97.06 115 GLU A C 1
ATOM 836 O O . GLU A 1 115 ? -10.902 7.198 10.591 1.00 97.06 115 GLU A O 1
ATOM 841 N N . ILE A 1 116 ? -9.990 5.267 9.907 1.00 96.88 116 ILE A N 1
ATOM 842 C CA . ILE A 1 116 ? -10.074 4.614 11.221 1.00 96.88 116 ILE A CA 1
ATOM 843 C C . ILE A 1 116 ? -9.298 5.413 12.274 1.00 96.88 116 ILE A C 1
ATOM 845 O O . ILE A 1 116 ? -9.822 5.684 13.351 1.00 96.88 116 ILE A O 1
ATOM 849 N N . ARG A 1 117 ? -8.079 5.867 11.952 1.00 96.31 117 ARG A N 1
ATOM 850 C CA . ARG A 1 117 ? -7.247 6.656 12.877 1.00 96.31 117 ARG A CA 1
ATOM 851 C C . ARG A 1 117 ? -7.897 7.972 13.302 1.00 96.31 117 ARG A C 1
ATOM 853 O O . ARG A 1 117 ? -7.696 8.386 14.439 1.00 96.31 117 ARG A O 1
ATOM 860 N N . LYS A 1 118 ? -8.670 8.621 12.423 1.00 95.44 118 LYS A N 1
ATOM 861 C CA . LYS A 1 118 ? -9.415 9.851 12.753 1.00 95.44 118 LYS A CA 1
ATOM 862 C C . LYS A 1 118 ? -10.573 9.595 13.719 1.00 95.44 118 LYS A C 1
ATOM 864 O O . LYS A 1 118 ? -10.966 10.509 14.433 1.00 95.44 118 LYS A O 1
ATOM 869 N N . GLN A 1 119 ? -11.126 8.384 13.708 1.00 95.38 119 GLN A N 1
ATOM 870 C CA . GLN A 1 119 ? -12.318 8.010 14.473 1.00 95.38 119 GLN A CA 1
ATOM 871 C C . GLN A 1 119 ? -11.991 7.330 15.810 1.00 95.38 119 GLN A C 1
ATOM 873 O O . GLN A 1 119 ? -12.899 7.085 16.600 1.00 95.38 119 GLN A O 1
ATOM 878 N N . LEU A 1 120 ? -10.715 7.032 16.087 1.00 95.19 120 LEU A N 1
ATOM 879 C CA . LEU A 1 120 ? -10.301 6.455 17.367 1.00 95.19 120 LEU A C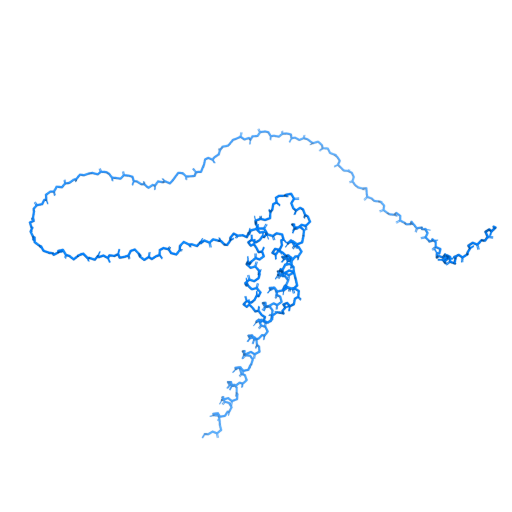A 1
ATOM 880 C C . LEU A 1 120 ? -10.608 7.410 18.537 1.00 95.19 120 LEU A C 1
ATOM 882 O O . LEU A 1 120 ? -10.250 8.592 18.457 1.00 95.19 120 LEU A O 1
ATOM 886 N N . PRO A 1 121 ? -11.191 6.907 19.645 1.00 92.19 121 PRO A N 1
ATOM 887 C CA . PRO A 1 121 ? -11.403 7.688 20.862 1.00 92.19 121 PRO A CA 1
ATOM 888 C C . PRO A 1 121 ? -10.106 8.310 21.382 1.00 92.19 121 PRO A C 1
ATOM 890 O O . PRO A 1 121 ? -9.010 7.776 21.178 1.00 92.19 121 PRO A O 1
ATOM 893 N N . ALA A 1 122 ? -10.202 9.439 22.086 1.00 90.06 122 ALA A N 1
ATOM 894 C CA . ALA A 1 122 ? -9.014 10.137 22.558 1.00 90.06 122 ALA A CA 1
ATOM 895 C C . ALA A 1 122 ? -8.214 9.305 23.582 1.00 90.06 122 ALA A C 1
ATOM 897 O O . ALA A 1 122 ? -6.984 9.379 23.604 1.00 90.06 122 ALA A O 1
ATOM 898 N N . GLU A 1 123 ? -8.935 8.482 24.335 1.00 89.50 123 GLU A N 1
ATOM 899 C CA . GLU A 1 123 ? -8.563 7.653 25.475 1.00 89.50 123 GLU A CA 1
ATOM 900 C C . GLU A 1 123 ? -7.981 6.294 25.050 1.00 89.50 123 GLU A C 1
ATOM 902 O O . GLU A 1 123 ? -7.361 5.604 25.857 1.00 89.50 123 GLU A O 1
ATOM 907 N N . ALA A 1 124 ? -8.141 5.923 23.775 1.00 89.50 124 ALA A N 1
ATOM 908 C CA . ALA A 1 124 ? -7.652 4.682 23.176 1.00 89.50 124 ALA A CA 1
ATOM 909 C C . ALA A 1 124 ? -6.145 4.769 22.849 1.00 89.50 124 ALA A C 1
ATOM 911 O O . ALA A 1 124 ? -5.727 4.691 21.692 1.00 89.50 124 ALA A O 1
ATOM 912 N N . SER A 1 125 ? -5.313 5.028 23.867 1.00 90.00 125 SER A N 1
ATOM 913 C CA . SER A 1 125 ? -3.857 5.189 23.710 1.00 90.00 125 SER A CA 1
ATOM 914 C C . SER A 1 125 ? -3.176 4.004 23.005 1.00 90.00 125 SER A C 1
ATOM 916 O O . SER A 1 125 ? -2.457 4.253 22.034 1.00 90.00 125 SER A O 1
ATOM 918 N N . PRO A 1 126 ? -3.395 2.732 23.407 1.00 94.31 126 PRO A N 1
ATOM 919 C CA . PRO A 1 126 ? -2.710 1.619 22.751 1.00 94.31 126 PRO A CA 1
ATOM 920 C C . PRO A 1 126 ? -3.164 1.437 21.295 1.00 94.31 126 PRO A C 1
ATOM 922 O O . PRO A 1 126 ? -2.354 1.134 20.419 1.00 94.31 126 PRO A O 1
ATOM 925 N N . GLU A 1 127 ? -4.436 1.686 20.984 1.00 95.75 127 GLU A N 1
ATOM 926 C CA . GLU A 1 127 ? -4.944 1.614 19.615 1.00 95.75 127 GLU A CA 1
ATOM 927 C C . GLU A 1 127 ? -4.412 2.752 18.742 1.00 95.75 127 GLU A C 1
ATOM 929 O O . GLU A 1 127 ? -4.133 2.546 17.560 1.00 95.75 127 GLU A O 1
ATOM 934 N N . LYS A 1 128 ? -4.203 3.943 19.310 1.00 96.25 128 LYS A N 1
ATOM 935 C CA . LYS A 1 128 ? -3.544 5.051 18.609 1.00 96.25 128 LYS A CA 1
ATOM 936 C C . LYS A 1 128 ? -2.092 4.735 18.273 1.00 96.25 128 LYS A C 1
ATOM 938 O O . LYS A 1 128 ? -1.670 5.006 17.148 1.00 96.25 128 LYS A O 1
ATOM 943 N N . GLU A 1 129 ? -1.347 4.142 19.202 1.00 96.56 129 GLU A N 1
ATOM 944 C CA . GLU A 1 129 ? 0.026 3.686 18.957 1.00 96.56 129 GLU A CA 1
ATOM 945 C C . GLU A 1 129 ? 0.065 2.623 17.856 1.00 96.56 129 GLU A C 1
ATOM 947 O O . GLU A 1 129 ? 0.828 2.751 16.895 1.00 96.56 129 GLU A O 1
ATOM 952 N N . LYS A 1 130 ? -0.833 1.632 17.922 1.00 96.75 130 LYS A N 1
ATOM 953 C CA . LYS A 1 130 ? -1.000 0.622 16.869 1.00 96.75 130 LYS A CA 1
ATOM 954 C C . LYS A 1 130 ? -1.326 1.258 15.517 1.00 96.75 130 LYS A C 1
ATOM 956 O O . LYS A 1 130 ? -0.686 0.953 14.513 1.00 96.75 130 LYS A O 1
ATOM 961 N N . GLY A 1 131 ? -2.291 2.175 15.480 1.00 97.00 131 GLY A N 1
ATOM 962 C CA . GLY A 1 131 ? -2.668 2.901 14.270 1.00 97.00 131 GLY A CA 1
ATOM 963 C C . GLY A 1 131 ? -1.507 3.712 13.690 1.00 97.00 131 GLY A C 1
ATOM 964 O O . GLY A 1 131 ? -1.328 3.747 12.472 1.00 97.00 131 GLY A O 1
ATOM 965 N N . GLN A 1 132 ? -0.684 4.329 14.541 1.00 97.62 132 GLN A N 1
ATOM 966 C CA . GLN A 1 132 ? 0.519 5.044 14.121 1.00 97.62 132 GLN A CA 1
AT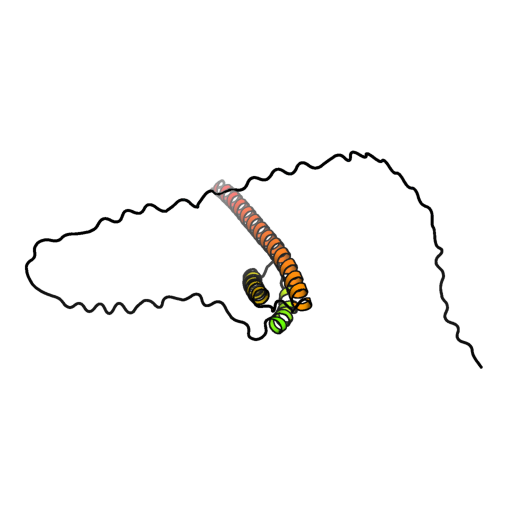OM 967 C C . GLN A 1 132 ? 1.573 4.099 13.534 1.00 97.62 132 GLN A C 1
ATOM 969 O O . GLN A 1 132 ? 2.119 4.398 12.474 1.00 97.62 132 GLN A O 1
ATOM 974 N N . ALA A 1 133 ? 1.832 2.958 14.176 1.00 97.88 133 ALA A N 1
ATOM 975 C CA . ALA A 1 133 ? 2.777 1.960 13.681 1.00 97.88 133 ALA A CA 1
ATOM 976 C C . ALA A 1 133 ? 2.360 1.420 12.302 1.00 97.88 133 ALA A C 1
ATOM 978 O O . ALA A 1 133 ? 3.166 1.404 11.370 1.00 97.88 133 ALA A O 1
ATOM 979 N N . LEU A 1 134 ? 1.077 1.073 12.138 1.00 98.25 134 LEU A N 1
ATOM 980 C CA . LEU A 1 134 ? 0.525 0.641 10.850 1.00 98.25 134 LEU A CA 1
ATOM 981 C C . LEU A 1 134 ? 0.624 1.734 9.781 1.00 98.25 134 LEU A C 1
ATOM 983 O O . LEU A 1 134 ? 0.878 1.437 8.616 1.00 98.25 134 LEU A O 1
ATOM 987 N N . HIS A 1 135 ? 0.448 3.001 10.160 1.00 98.25 135 HIS A N 1
ATOM 988 C CA . HIS A 1 135 ? 0.569 4.113 9.222 1.00 98.25 135 HIS A CA 1
ATOM 989 C C . HIS A 1 135 ? 2.010 4.288 8.746 1.00 98.25 135 HIS A C 1
ATOM 991 O O . HIS A 1 135 ? 2.235 4.461 7.552 1.00 98.25 135 HIS A O 1
ATOM 997 N N . THR A 1 136 ? 2.986 4.199 9.650 1.00 98.31 136 THR A N 1
ATOM 998 C CA . THR A 1 136 ? 4.408 4.228 9.284 1.00 98.31 136 THR A CA 1
ATOM 999 C C . THR A 1 136 ? 4.748 3.098 8.312 1.00 98.31 136 THR A C 1
ATOM 1001 O O . THR A 1 136 ? 5.349 3.363 7.273 1.00 98.31 136 THR A O 1
ATOM 1004 N N . ALA A 1 137 ? 4.288 1.872 8.586 1.00 98.06 137 ALA A N 1
ATOM 1005 C CA . ALA A 1 137 ? 4.474 0.739 7.680 1.00 98.06 137 ALA A CA 1
ATOM 1006 C C . ALA A 1 137 ? 3.841 0.989 6.297 1.00 98.06 137 ALA A C 1
ATOM 1008 O O . ALA A 1 137 ? 4.449 0.697 5.270 1.00 98.06 137 ALA A O 1
ATOM 1009 N N . MET A 1 138 ? 2.647 1.590 6.250 1.00 98.25 138 MET A N 1
ATOM 1010 C CA . MET A 1 138 ? 1.983 1.939 4.990 1.00 98.25 138 MET A CA 1
ATOM 1011 C C . MET A 1 138 ? 2.744 3.010 4.195 1.00 98.25 138 MET A C 1
ATOM 1013 O O . MET A 1 138 ? 2.821 2.928 2.972 1.00 98.25 138 MET A O 1
ATOM 1017 N N . VAL A 1 139 ? 3.321 4.011 4.867 1.00 98.31 139 VAL A N 1
ATOM 1018 C CA . VAL A 1 139 ? 4.140 5.048 4.216 1.00 98.31 139 VAL A CA 1
ATOM 1019 C C . VAL A 1 139 ? 5.407 4.445 3.615 1.00 98.31 139 VAL A C 1
ATOM 1021 O O . VAL A 1 139 ? 5.759 4.767 2.480 1.00 98.31 139 VAL A O 1
ATOM 1024 N N . GLU A 1 140 ? 6.071 3.547 4.339 1.00 98.19 140 GLU A N 1
ATOM 1025 C CA . GLU A 1 140 ? 7.230 2.830 3.810 1.00 98.19 140 GLU A CA 1
ATOM 1026 C C . GLU A 1 140 ? 6.846 1.984 2.590 1.00 98.19 140 GLU A C 1
ATOM 1028 O O . GLU A 1 140 ? 7.497 2.049 1.547 1.00 98.19 140 GLU A O 1
ATOM 1033 N N . LEU A 1 141 ? 5.733 1.259 2.679 1.00 98.25 141 LEU A N 1
ATOM 1034 C CA . LEU A 1 141 ? 5.218 0.455 1.580 1.00 98.25 141 LEU A CA 1
ATOM 1035 C C . LEU A 1 141 ? 4.842 1.303 0.352 1.00 98.25 141 LEU A C 1
ATOM 1037 O O . LEU A 1 141 ? 5.107 0.891 -0.776 1.00 98.25 141 LEU A O 1
ATOM 1041 N N . LEU A 1 142 ? 4.283 2.501 0.548 1.00 98.06 142 LEU A N 1
ATOM 1042 C CA . LEU A 1 142 ? 4.026 3.471 -0.523 1.00 98.06 142 LEU A CA 1
ATOM 1043 C C . LEU A 1 142 ? 5.324 3.929 -1.198 1.00 98.06 142 LEU A C 1
ATOM 1045 O O . LEU A 1 142 ? 5.376 4.025 -2.425 1.00 98.06 142 LEU A O 1
ATOM 1049 N N . ALA A 1 143 ? 6.384 4.174 -0.426 1.00 98.44 143 ALA A N 1
ATOM 1050 C CA . ALA A 1 143 ? 7.689 4.523 -0.980 1.00 98.44 143 ALA A CA 1
ATOM 1051 C C . ALA A 1 143 ? 8.279 3.365 -1.804 1.00 98.44 143 ALA A C 1
ATOM 1053 O O . ALA A 1 143 ? 8.744 3.576 -2.925 1.00 98.44 143 ALA A O 1
ATOM 1054 N N . GLN A 1 144 ? 8.189 2.132 -1.298 1.00 98.50 144 GLN A N 1
ATOM 1055 C CA . GLN A 1 144 ? 8.616 0.935 -2.027 1.00 98.50 144 GLN A CA 1
ATOM 1056 C C . GLN A 1 144 ? 7.781 0.713 -3.300 1.00 98.50 144 GLN A C 1
ATOM 1058 O O . GLN A 1 144 ? 8.324 0.359 -4.347 1.00 98.50 144 GLN A O 1
ATOM 1063 N N . ASN A 1 145 ? 6.467 0.947 -3.242 1.00 98.31 145 ASN A N 1
ATOM 1064 C CA . ASN A 1 145 ? 5.573 0.862 -4.396 1.00 98.31 145 ASN A CA 1
ATOM 1065 C C . ASN A 1 145 ? 5.936 1.893 -5.466 1.00 98.31 145 ASN A C 1
ATOM 1067 O O . ASN A 1 145 ? 6.005 1.549 -6.644 1.00 98.31 145 ASN A O 1
ATOM 1071 N N . LYS A 1 146 ? 6.235 3.131 -5.062 1.00 98.31 146 LYS A N 1
ATOM 1072 C CA . LYS A 1 146 ? 6.714 4.171 -5.974 1.00 98.31 146 LYS A CA 1
ATOM 1073 C C . LYS A 1 146 ? 8.018 3.756 -6.659 1.00 98.31 146 LYS A C 1
ATOM 1075 O O . LYS A 1 146 ? 8.084 3.786 -7.884 1.00 98.31 146 LYS A O 1
ATOM 1080 N N . ALA A 1 147 ? 9.007 3.292 -5.895 1.00 98.38 147 ALA A N 1
ATOM 1081 C CA . ALA A 1 147 ? 10.273 2.814 -6.452 1.00 98.38 147 ALA A CA 1
ATOM 1082 C C . ALA A 1 147 ? 10.068 1.644 -7.435 1.00 98.38 147 ALA A C 1
ATOM 1084 O O . ALA A 1 147 ? 10.696 1.593 -8.490 1.00 98.38 147 ALA A O 1
ATOM 1085 N N . HIS A 1 148 ? 9.144 0.726 -7.131 1.00 98.12 148 HIS A N 1
ATOM 1086 C CA . HIS A 1 148 ? 8.794 -0.363 -8.040 1.00 98.12 148 HIS A CA 1
ATOM 1087 C C . HIS A 1 148 ? 8.187 0.142 -9.359 1.00 98.12 148 HIS A C 1
ATOM 1089 O O . HIS A 1 148 ? 8.541 -0.359 -10.427 1.00 98.12 148 HIS A O 1
ATOM 1095 N N . GLN A 1 149 ? 7.294 1.133 -9.304 1.00 97.88 149 GLN A N 1
ATOM 1096 C CA . GLN A 1 149 ? 6.703 1.733 -10.503 1.00 97.88 149 GLN A CA 1
ATOM 1097 C C . GLN A 1 149 ? 7.748 2.470 -11.352 1.00 97.88 149 GLN A C 1
ATOM 1099 O O . GLN A 1 149 ? 7.719 2.374 -12.579 1.00 97.88 149 GLN A O 1
ATOM 1104 N N . GLU A 1 150 ? 8.690 3.163 -10.714 1.00 98.19 150 GLU A N 1
ATOM 1105 C CA . GLU A 1 150 ? 9.796 3.842 -11.394 1.00 98.19 150 GLU A CA 1
ATOM 1106 C C . GLU A 1 150 ? 10.729 2.845 -12.100 1.00 98.19 150 GLU A C 1
ATOM 1108 O O . GLU A 1 150 ? 11.038 3.032 -13.276 1.00 98.19 150 GLU A O 1
ATOM 1113 N N . ASP A 1 151 ? 11.102 1.742 -11.443 1.00 98.00 151 ASP A N 1
ATOM 1114 C CA . ASP A 1 151 ? 11.896 0.660 -12.047 1.00 98.00 151 ASP A CA 1
ATOM 1115 C C . ASP A 1 151 ? 11.172 0.001 -13.234 1.00 98.00 151 ASP A C 1
ATOM 1117 O O . ASP A 1 151 ? 11.761 -0.212 -14.296 1.00 98.00 151 ASP A O 1
ATOM 1121 N N . MET A 1 152 ? 9.872 -0.273 -13.097 1.00 97.00 152 MET A N 1
ATOM 1122 C CA . MET A 1 152 ? 9.057 -0.812 -14.191 1.00 97.00 152 MET A CA 1
ATOM 1123 C C . MET A 1 152 ? 8.992 0.147 -15.385 1.00 97.00 152 MET A C 1
ATOM 1125 O O . MET A 1 152 ? 9.114 -0.289 -16.531 1.00 97.00 152 MET A O 1
ATOM 1129 N N . SER A 1 153 ? 8.843 1.447 -15.125 1.00 97.31 153 SER A N 1
ATOM 1130 C CA . SER A 1 153 ? 8.866 2.487 -16.156 1.00 97.31 153 SER A CA 1
ATOM 1131 C C . SER A 1 153 ? 10.228 2.561 -16.855 1.00 97.31 153 SER A C 1
ATOM 1133 O O . SER A 1 153 ? 10.297 2.559 -18.084 1.00 97.31 153 SER A O 1
ATOM 1135 N N . ALA A 1 154 ? 11.327 2.532 -16.095 1.00 98.06 154 ALA A N 1
ATOM 1136 C CA . ALA A 1 154 ? 12.680 2.542 -16.644 1.00 98.06 154 ALA A CA 1
ATOM 1137 C C . ALA A 1 154 ? 12.945 1.325 -17.547 1.00 98.06 154 ALA A C 1
ATOM 1139 O O . ALA A 1 154 ? 13.457 1.479 -18.656 1.00 98.06 154 ALA A O 1
ATOM 1140 N N . LYS A 1 155 ? 12.530 0.126 -17.120 1.00 97.81 155 LYS A N 1
ATOM 1141 C CA . LYS A 1 155 ? 12.640 -1.107 -17.919 1.00 97.81 155 LYS A CA 1
ATOM 1142 C C . LYS A 1 155 ? 11.820 -1.051 -19.203 1.00 97.81 155 LYS A C 1
ATOM 1144 O O . LYS A 1 155 ? 12.300 -1.483 -20.253 1.00 97.81 155 LYS A O 1
ATOM 1149 N N . ALA A 1 156 ? 10.603 -0.515 -19.132 1.00 97.56 156 ALA A N 1
ATOM 1150 C CA . ALA A 1 156 ? 9.767 -0.323 -20.310 1.00 97.56 156 ALA A CA 1
ATOM 1151 C C . ALA A 1 156 ? 10.430 0.640 -21.306 1.00 97.56 156 ALA A C 1
ATOM 1153 O O . ALA A 1 156 ? 10.515 0.325 -22.490 1.00 97.56 156 ALA A O 1
ATOM 1154 N N . ASN A 1 157 ? 10.973 1.763 -20.828 1.00 97.81 157 ASN A N 1
ATOM 1155 C CA . ASN A 1 157 ? 11.663 2.735 -21.675 1.00 97.81 157 ASN A CA 1
ATOM 1156 C C . ASN A 1 157 ? 12.925 2.152 -22.322 1.00 97.81 157 ASN A C 1
ATOM 1158 O O . ASN A 1 157 ? 13.101 2.306 -23.527 1.00 97.81 157 ASN A O 1
ATOM 1162 N N . ALA A 1 158 ? 13.746 1.419 -21.566 1.00 97.56 158 ALA A N 1
ATOM 1163 C CA . ALA A 1 158 ? 14.918 0.735 -22.111 1.00 97.56 158 ALA A CA 1
ATOM 1164 C C . ALA A 1 158 ? 14.533 -0.272 -23.211 1.00 97.56 158 ALA A C 1
ATOM 1166 O O . ALA A 1 158 ? 15.144 -0.292 -24.276 1.00 97.56 158 ALA A O 1
ATOM 1167 N N . SER A 1 159 ? 13.463 -1.046 -22.994 1.00 96.88 159 SER A N 1
ATOM 1168 C CA . SER A 1 159 ? 12.950 -1.991 -23.998 1.00 96.88 159 SER A CA 1
ATOM 1169 C C . SER A 1 159 ? 12.444 -1.273 -25.256 1.00 96.88 159 SER A C 1
ATOM 1171 O O . SER A 1 159 ? 12.642 -1.744 -26.372 1.00 96.88 159 SER A O 1
ATOM 1173 N N . ILE A 1 160 ? 11.799 -0.112 -25.098 1.00 96.81 160 ILE A N 1
ATOM 1174 C CA . ILE A 1 160 ? 11.349 0.719 -26.223 1.00 96.81 160 ILE A CA 1
ATOM 1175 C C . ILE A 1 160 ? 12.545 1.259 -27.018 1.00 96.81 160 ILE A C 1
ATOM 1177 O O . ILE A 1 160 ? 12.489 1.280 -28.246 1.00 96.81 160 ILE A O 1
ATOM 1181 N N . GLU A 1 161 ? 13.612 1.708 -26.356 1.00 96.00 161 GLU A N 1
ATOM 1182 C CA . GLU A 1 161 ? 14.826 2.188 -27.031 1.00 96.00 161 GLU A CA 1
ATOM 1183 C C . GLU A 1 161 ? 15.541 1.074 -27.800 1.00 96.00 161 GLU A C 1
ATOM 1185 O O . GLU A 1 161 ? 15.932 1.284 -28.948 1.00 96.00 161 GLU A O 1
ATOM 1190 N N . GLU A 1 162 ? 15.635 -0.125 -27.224 1.00 95.19 162 GLU A N 1
ATOM 1191 C CA . GLU A 1 162 ? 16.204 -1.291 -27.905 1.00 95.19 162 GLU A CA 1
ATOM 1192 C C . GLU A 1 162 ? 15.402 -1.661 -29.162 1.00 95.19 162 GLU A C 1
ATOM 1194 O O . GLU A 1 162 ? 15.976 -1.857 -30.235 1.00 95.19 162 GLU A O 1
ATOM 1199 N N . LEU A 1 163 ? 14.067 -1.681 -29.067 1.00 95.38 163 LEU A N 1
ATOM 1200 C CA . LEU A 1 163 ? 13.194 -1.949 -30.214 1.00 95.38 163 LEU A CA 1
ATOM 1201 C C . LEU A 1 163 ? 13.330 -0.889 -31.315 1.00 95.38 163 LEU A C 1
ATOM 1203 O O . LEU A 1 163 ? 13.297 -1.238 -32.495 1.00 95.38 163 LEU A O 1
ATOM 1207 N N . LYS A 1 164 ? 13.502 0.389 -30.954 1.00 95.31 164 LYS A N 1
ATOM 1208 C CA . LYS A 1 164 ? 13.757 1.465 -31.926 1.00 95.31 164 LYS A CA 1
ATOM 1209 C C . LYS A 1 164 ? 15.078 1.249 -32.657 1.00 95.31 164 LYS A C 1
ATOM 1211 O O . LYS A 1 164 ? 15.099 1.295 -33.880 1.00 95.31 164 LYS A O 1
ATOM 1216 N N . LEU A 1 165 ? 16.148 0.940 -31.925 1.00 93.56 165 LEU A N 1
ATOM 1217 C CA . LEU A 1 165 ? 17.465 0.707 -32.515 1.00 93.56 165 LEU A CA 1
ATOM 1218 C C . LEU A 1 165 ? 17.466 -0.514 -33.448 1.00 93.56 165 LEU A C 1
ATOM 1220 O O . LEU A 1 165 ? 18.059 -0.472 -34.526 1.00 93.56 165 LEU A O 1
ATOM 1224 N N . ALA A 1 166 ? 16.762 -1.584 -33.071 1.00 91.94 166 ALA A N 1
ATOM 1225 C CA . ALA A 1 166 ? 16.577 -2.752 -33.929 1.00 91.94 166 ALA A CA 1
ATOM 1226 C C . ALA A 1 166 ? 15.783 -2.421 -35.206 1.00 91.94 166 ALA A C 1
ATOM 1228 O O . ALA A 1 166 ? 16.117 -2.922 -36.281 1.00 91.94 166 ALA A O 1
ATOM 1229 N N . LEU A 1 167 ? 14.756 -1.569 -35.108 1.00 91.12 167 LEU A N 1
ATOM 1230 C CA . LEU A 1 167 ? 13.964 -1.130 -36.258 1.00 91.12 167 LEU A CA 1
ATOM 1231 C C . LEU A 1 167 ? 14.792 -0.265 -37.220 1.00 91.12 167 LEU A C 1
ATOM 1233 O O . LEU A 1 167 ? 14.782 -0.521 -38.423 1.00 91.12 167 LEU A O 1
ATOM 1237 N N . ASP A 1 168 ? 15.555 0.693 -36.692 1.00 89.25 168 ASP A N 1
ATOM 1238 C CA . ASP A 1 168 ? 16.429 1.568 -37.482 1.00 89.25 168 ASP A CA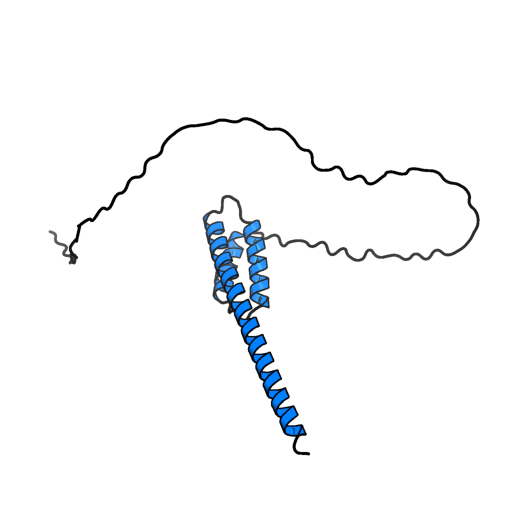 1
ATOM 1239 C C . ASP A 1 168 ? 17.538 0.767 -38.196 1.00 89.25 168 ASP A C 1
ATOM 1241 O O . ASP A 1 168 ? 17.843 1.006 -39.369 1.00 89.25 168 ASP A O 1
ATOM 1245 N N . GLY A 1 169 ? 18.102 -0.243 -37.523 1.00 83.06 169 GLY A N 1
ATOM 1246 C CA . GLY A 1 169 ? 19.063 -1.173 -38.121 1.00 83.06 169 GLY A CA 1
ATOM 1247 C C . GLY A 1 169 ? 18.441 -2.063 -39.202 1.00 83.06 169 GLY A C 1
ATOM 1248 O O . GLY A 1 169 ? 19.028 -2.239 -40.266 1.00 83.06 169 GLY A O 1
ATOM 1249 N N . GLY A 1 170 ? 17.225 -2.570 -38.975 1.00 74.62 170 GLY A N 1
ATOM 1250 C CA . GLY A 1 170 ? 16.497 -3.407 -39.935 1.00 74.62 170 GLY A CA 1
ATOM 1251 C C . GLY A 1 170 ? 15.957 -2.658 -41.160 1.00 74.62 170 GLY A C 1
ATOM 1252 O O . GLY A 1 170 ? 15.624 -3.292 -42.157 1.00 74.62 170 GLY A O 1
ATOM 1253 N N . HIS A 1 171 ? 15.857 -1.327 -41.114 1.00 59.91 171 HIS A N 1
ATOM 1254 C CA . HIS A 1 171 ? 15.497 -0.480 -42.262 1.00 59.91 171 HIS A CA 1
ATOM 1255 C C . HIS A 1 171 ? 16.711 -0.008 -43.077 1.00 59.91 171 HIS A C 1
ATOM 1257 O O . HIS A 1 171 ? 16.530 0.577 -44.140 1.00 59.91 171 HIS A O 1
ATOM 1263 N N . SER A 1 172 ? 17.934 -0.262 -42.604 1.00 58.75 172 SER A N 1
ATOM 1264 C CA . SER A 1 172 ? 19.171 0.157 -43.279 1.00 58.75 172 SER A CA 1
ATOM 1265 C C . SER A 1 172 ? 19.730 -0.889 -44.261 1.00 58.75 172 SER A C 1
ATOM 1267 O O . SER A 1 172 ? 20.739 -0.620 -44.908 1.00 58.75 172 SER A O 1
ATOM 1269 N N . ASP A 1 173 ? 19.090 -2.059 -44.378 1.00 53.28 173 ASP A N 1
ATOM 1270 C CA . ASP A 1 173 ? 19.561 -3.221 -45.159 1.00 53.28 173 ASP A CA 1
ATOM 1271 C C . ASP A 1 173 ? 18.626 -3.596 -46.341 1.00 53.28 173 ASP A C 1
ATOM 1273 O O . ASP A 1 173 ? 18.710 -4.700 -46.884 1.00 53.28 173 ASP A O 1
ATOM 1277 N N . ALA A 1 174 ? 17.719 -2.692 -46.741 1.00 49.44 174 ALA A N 1
ATOM 1278 C CA . ALA A 1 174 ? 16.778 -2.851 -47.863 1.00 49.44 174 ALA A CA 1
ATOM 1279 C C . ALA A 1 174 ? 16.923 -1.717 -48.889 1.00 49.44 174 ALA A C 1
ATOM 1281 O O . ALA A 1 174 ? 16.822 -2.015 -50.103 1.00 49.44 174 ALA A O 1
#

Mean predicted aligned error: 19.84 Å

Sequence (174 aa):
MTTSSNPTSDIPATDATTETKADDALEITEAIDAAAPDAEPPTLDVSTEKVVAESAPTVTQAESLESSAPEPVREKTQPVYADPSAELSILEPLIQALTPKQTTEINSLGNRLGEIRKQLPAEASPEKEKGQALHTAMVELLAQNKAHQEDMSAKANASIEELKLALDGGHSDA

Radius of gyration: 35.45 Å; Cα contacts (8 Å, |Δi|>4): 53; chains: 1; bounding box: 83×80×102 Å

Solvent-accessible surface area (backbone atoms only — not comparable to full-atom values): 11930 Å² total; per-residue (Å²): 136,88,84,89,86,79,88,82,81,88,76,85,87,84,86,81,88,82,88,86,88,79,89,84,87,81,87,85,80,91,78,92,81,90,76,85,80,91,82,80,80,87,79,84,86,72,84,86,84,79,89,83,86,88,86,86,90,85,90,80,87,75,94,73,79,74,76,70,68,74,73,79,75,78,74,85,75,76,87,80,68,94,51,34,65,63,50,50,63,60,43,49,64,57,61,72,69,58,56,50,82,44,62,67,58,52,53,54,51,48,51,51,50,55,52,35,58,72,64,48,60,91,82,44,55,71,54,50,53,50,47,49,53,53,47,53,53,47,52,52,43,51,52,47,23,50,52,48,52,51,52,53,50,52,52,51,51,53,52,51,52,52,52,49,54,52,50,57,57,66,65,72,79,120

pLDDT: mean 74.09, std 24.19, range [33.09, 98.5]

Nearest PDB structures (foldseek):
  3uum-assembly2_B  TM=5.828E-01  e=1.036E+00  Rattus norvegicus

Foldseek 3Di:
DDDDDDDDDDDDDDDDDDDDDDDDDDDDDDDDDDDDDDDDDDDDDDDDDDDDDDDDDDDDDDPPPPPPVPDPPPPPDDDDDPDLLVVLVVLVVVLVPDALQCVVSLVVSLVVLVSSLVNDDPPPVVSNVSSVVSNVSSVVSPVSNVVVVVVVVVVVVVVVVVVVVVVVVVVVPD

Secondary structure (DSSP, 8-state):
---------------------------------------PPPP-------------------------PPP-----PPP--S-HHHHHHHHHHHHHT--TT-HHHHHHHHHHHHHHHHHS-TT-HHHHHHHHHHHHHHHHHHHHHHHHHHHHHHHHHHHHHHHHHHHHHHTS--